Protein AF-A0A1C3WZI7-F1 (afdb_monomer_lite)

Secondary structure (DSSP, 8-state):
-------PPP----------TT-SHHHHHHHHHHHHTS-TT---------SSTTHHHHEES--S--EETTEE----SSTTS-EE-HHHHGGGS-GGGTTTT-

Foldseek 3Di:
DDDDDDPDDDDDDPDDPPPPPQAAPLSVLQVLVVLVPDDPPRDDDDDHDHPVPCSVVFKDQADPDQDDPNDGDRRPDPDSRMDGHVVSCLVVDDPVCNVVPD

Sequence (102 aa):
MTTDAAMTAPQSVLNSVETDTANDLLGLGALIQVCASLPNNFIAFEYTTGDPDWWYDIVEGLPQTIVRSGLVDIIERPGMGVDLVPEKAKRYLAEDDRDFFD

pLDDT: mean 79.24, std 22.36, range [30.61, 96.0]

Organism: NCBI:txid293958

Structure (mmCIF, N/CA/C/O backbone):
data_AF-A0A1C3WZI7-F1
#
_entry.id   AF-A0A1C3WZI7-F1
#
loop_
_atom_site.group_PDB
_atom_site.id
_atom_site.type_symbol
_atom_site.label_atom_id
_atom_site.label_alt_id
_atom_site.label_comp_id
_atom_site.label_asym_id
_atom_site.label_entity_id
_atom_site.label_seq_id
_atom_site.pdbx_PDB_ins_code
_atom_site.Cartn_x
_atom_site.Cartn_y
_atom_site.Cartn_z
_atom_site.occupancy
_atom_site.B_iso_or_equiv
_atom_site.auth_seq_id
_atom_site.auth_comp_id
_atom_site.auth_asym_id
_atom_site.auth_atom_id
_atom_site.pdbx_PDB_model_num
ATOM 1 N N . MET A 1 1 ? -0.106 43.512 -22.244 1.00 36.25 1 MET A N 1
ATOM 2 C CA . MET A 1 1 ? 0.920 42.823 -23.050 1.00 36.25 1 MET A CA 1
ATOM 3 C C . MET A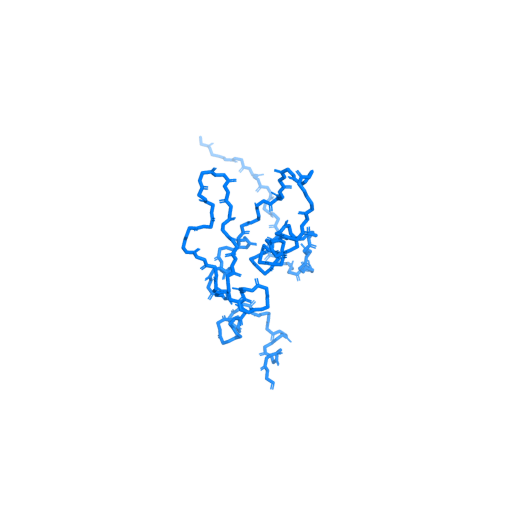 1 1 ? 2.080 42.556 -22.095 1.00 36.25 1 MET A C 1
ATOM 5 O O . MET A 1 1 ? 2.706 43.522 -21.693 1.00 36.25 1 MET A O 1
ATOM 9 N N . THR A 1 2 ? 1.955 41.474 -21.312 1.00 35.47 2 THR A N 1
ATOM 10 C CA . THR A 1 2 ? 2.817 40.260 -21.334 1.00 35.47 2 THR A CA 1
ATOM 11 C C . THR A 1 2 ? 4.249 40.559 -20.869 1.00 35.47 2 THR A C 1
ATOM 13 O O . THR A 1 2 ? 4.890 41.406 -21.470 1.00 35.47 2 THR A O 1
ATOM 16 N N . THR A 1 3 ? 4.853 39.929 -19.864 1.00 37.88 3 THR A N 1
ATOM 17 C CA . THR A 1 3 ? 4.528 38.762 -19.022 1.00 37.88 3 THR A CA 1
ATOM 18 C C . THR A 1 3 ? 5.582 38.729 -17.907 1.00 37.88 3 THR A C 1
ATOM 20 O O . THR A 1 3 ? 6.719 39.142 -18.140 1.00 37.88 3 THR A O 1
ATOM 23 N N . ASP A 1 4 ? 5.202 38.227 -16.732 1.00 38.69 4 ASP A N 1
ATOM 24 C CA . ASP A 1 4 ? 6.098 37.845 -15.635 1.00 38.69 4 ASP A CA 1
ATOM 25 C C . ASP A 1 4 ? 7.205 36.897 -16.116 1.00 38.69 4 ASP A C 1
ATOM 27 O O . ASP A 1 4 ? 6.932 35.888 -16.769 1.00 38.69 4 ASP A O 1
ATOM 31 N N . ALA A 1 5 ? 8.451 37.199 -15.754 1.00 36.19 5 ALA A N 1
ATOM 32 C CA . ALA A 1 5 ? 9.574 36.281 -15.878 1.00 36.19 5 ALA A CA 1
ATOM 33 C C . ALA A 1 5 ? 9.712 35.498 -14.565 1.00 36.19 5 ALA A C 1
ATOM 35 O O . ALA A 1 5 ? 10.516 35.840 -13.699 1.00 36.19 5 ALA A O 1
ATOM 36 N N . ALA A 1 6 ? 8.901 34.450 -14.411 1.00 35.84 6 ALA A N 1
ATOM 37 C CA . ALA A 1 6 ? 9.160 33.422 -13.414 1.00 35.84 6 ALA A CA 1
ATOM 38 C C . ALA A 1 6 ? 10.398 32.627 -13.857 1.00 35.84 6 ALA A C 1
ATOM 40 O O . ALA A 1 6 ? 10.433 32.029 -14.931 1.00 35.84 6 ALA A O 1
ATOM 41 N N . MET A 1 7 ? 11.439 32.690 -13.036 1.00 36.28 7 MET A N 1
ATOM 42 C CA . MET A 1 7 ? 12.715 32.011 -13.212 1.00 36.28 7 MET A CA 1
ATOM 43 C C . MET A 1 7 ? 12.512 30.498 -13.047 1.00 36.28 7 MET A C 1
ATOM 45 O O . MET A 1 7 ? 12.385 29.996 -11.933 1.00 36.28 7 MET A O 1
ATOM 49 N N . THR A 1 8 ? 12.429 29.780 -14.166 1.00 40.03 8 THR A N 1
ATOM 50 C CA . THR A 1 8 ? 12.285 28.320 -14.214 1.00 40.03 8 THR A CA 1
ATOM 51 C C . THR A 1 8 ? 13.553 27.648 -13.679 1.00 40.03 8 THR A C 1
ATOM 53 O O . THR A 1 8 ? 14.627 27.793 -14.263 1.00 40.03 8 THR A O 1
ATOM 56 N N . ALA A 1 9 ? 13.439 26.910 -12.573 1.00 31.97 9 ALA A N 1
ATOM 57 C CA . ALA A 1 9 ? 14.506 26.037 -12.088 1.00 31.97 9 ALA A CA 1
ATOM 58 C C . ALA A 1 9 ? 14.643 24.792 -12.999 1.00 31.97 9 ALA A C 1
ATOM 60 O O . ALA A 1 9 ? 13.629 24.284 -13.487 1.00 31.97 9 ALA A O 1
ATOM 61 N N . PRO A 1 10 ? 15.868 24.296 -13.254 1.00 35.25 10 PRO A N 1
ATOM 62 C CA . PRO A 1 10 ? 16.105 23.160 -14.144 1.00 35.25 10 PRO A CA 1
ATOM 63 C C . PRO A 1 10 ? 15.639 21.822 -13.540 1.00 35.25 10 PRO A C 1
ATOM 65 O O . PRO A 1 10 ? 16.015 21.446 -12.433 1.00 35.25 10 PRO A O 1
ATOM 68 N N . GLN A 1 11 ? 14.837 21.092 -14.319 1.00 38.44 11 GLN A N 1
ATOM 69 C CA . GLN A 1 11 ? 14.287 19.755 -14.053 1.00 38.44 11 GLN A CA 1
ATOM 70 C C . GLN A 1 11 ? 15.315 18.637 -14.320 1.00 38.44 11 GLN A C 1
ATOM 72 O O . GLN A 1 11 ? 15.150 17.825 -15.227 1.00 38.44 11 GLN A O 1
ATOM 77 N N . SER A 1 12 ? 16.403 18.588 -13.553 1.00 34.72 12 SER A N 1
ATOM 78 C CA . SER A 1 12 ? 17.347 17.468 -13.643 1.00 34.72 12 SER A CA 1
ATOM 79 C C . SER A 1 12 ? 18.202 17.354 -12.385 1.00 34.72 12 SER A C 1
ATOM 81 O O . SER A 1 12 ? 19.260 17.968 -12.346 1.00 34.72 12 SER A O 1
ATOM 83 N N . VAL A 1 13 ? 17.733 16.620 -11.372 1.00 33.19 13 VAL A N 1
ATOM 84 C CA . VAL A 1 13 ? 18.412 15.457 -10.765 1.00 33.19 13 VAL A CA 1
ATOM 85 C C . VAL A 1 13 ? 17.374 14.738 -9.892 1.00 33.19 13 VAL A C 1
ATOM 87 O O . VAL A 1 13 ? 16.825 15.349 -8.978 1.00 33.19 13 VAL A O 1
ATOM 90 N N . LEU A 1 14 ? 17.107 13.453 -10.140 1.00 34.59 14 LEU A N 1
ATOM 91 C CA . LEU A 1 14 ? 16.455 12.585 -9.156 1.00 34.59 14 LEU A CA 1
ATOM 92 C C . LEU A 1 14 ? 17.516 12.223 -8.103 1.00 34.59 14 LEU A C 1
ATOM 94 O O . LEU A 1 14 ? 18.105 11.149 -8.129 1.00 34.59 14 LEU A O 1
ATOM 98 N N . ASN A 1 15 ? 17.857 13.188 -7.250 1.00 30.61 15 ASN A N 1
ATOM 99 C CA . ASN A 1 15 ? 18.694 12.960 -6.081 1.00 30.61 15 ASN A CA 1
ATOM 100 C C . ASN A 1 15 ? 17.754 12.591 -4.943 1.00 30.61 15 ASN A C 1
ATOM 102 O O . ASN A 1 15 ? 16.914 13.408 -4.579 1.00 30.61 15 ASN A O 1
ATOM 106 N N . SER A 1 16 ? 17.924 11.379 -4.415 1.00 30.89 16 SER A N 1
ATOM 107 C CA . SER A 1 16 ? 17.112 10.737 -3.376 1.00 30.89 16 SER A CA 1
ATOM 108 C C . SER A 1 16 ? 15.639 10.537 -3.741 1.00 30.89 16 SER A C 1
ATOM 110 O O . SER A 1 16 ? 14.883 11.482 -3.941 1.00 30.89 16 SER A O 1
ATOM 112 N N . VAL A 1 17 ? 15.194 9.282 -3.707 1.00 38.03 17 VAL A N 1
ATOM 113 C CA . VAL A 1 17 ? 13.839 9.017 -3.224 1.00 38.03 17 VAL A CA 1
ATOM 114 C C . VAL A 1 17 ? 13.865 9.414 -1.744 1.00 38.03 17 VAL A C 1
ATOM 116 O O . VAL A 1 17 ? 14.210 8.612 -0.880 1.00 38.03 17 VAL A O 1
ATOM 119 N N . GLU A 1 18 ? 13.632 10.693 -1.453 1.00 38.84 18 GLU A N 1
ATOM 120 C CA . GLU A 1 18 ? 13.297 11.139 -0.103 1.00 38.84 18 GLU A CA 1
ATOM 121 C C . GLU A 1 18 ? 11.883 10.625 0.186 1.00 38.84 18 GLU A C 1
ATOM 123 O O . GLU A 1 18 ? 10.884 11.306 -0.024 1.00 38.84 18 GLU A O 1
ATOM 128 N N . THR A 1 19 ? 11.796 9.365 0.620 1.00 43.28 19 THR A N 1
ATOM 129 C CA . THR A 1 19 ? 10.615 8.859 1.312 1.00 43.28 19 THR A CA 1
ATOM 130 C C . THR A 1 19 ? 10.612 9.506 2.689 1.00 43.28 19 THR A C 1
ATOM 132 O O . THR A 1 19 ? 11.218 8.970 3.623 1.00 43.28 19 THR A O 1
ATOM 135 N N . ASP A 1 20 ? 9.991 10.673 2.840 1.00 42.03 20 ASP A N 1
ATOM 136 C CA . ASP A 1 20 ? 9.672 11.111 4.192 1.00 42.03 20 ASP A CA 1
ATOM 137 C C . ASP A 1 20 ? 8.635 10.116 4.742 1.00 42.03 20 ASP A C 1
ATOM 139 O O . ASP A 1 20 ? 7.536 9.953 4.223 1.00 42.03 20 ASP A O 1
ATOM 143 N N . THR A 1 21 ? 9.114 9.286 5.661 1.00 47.25 21 THR A N 1
ATOM 144 C CA . THR A 1 21 ? 8.425 8.390 6.590 1.00 47.25 21 THR A CA 1
ATOM 145 C C . THR A 1 21 ? 6.937 8.067 6.292 1.00 47.25 21 THR A C 1
ATOM 147 O O . THR A 1 21 ? 6.072 8.530 7.023 1.00 47.25 21 THR A O 1
ATOM 150 N N . ALA A 1 22 ? 6.666 7.171 5.318 1.00 49.62 22 ALA A N 1
ATOM 151 C CA . ALA A 1 22 ? 5.395 6.431 5.073 1.00 49.62 22 ALA A CA 1
ATOM 152 C C . ALA A 1 22 ? 4.452 6.830 3.899 1.00 49.62 22 ALA A C 1
ATOM 154 O O . ALA A 1 22 ? 3.274 6.468 3.924 1.00 49.62 22 ALA A O 1
ATOM 155 N N . ASN A 1 23 ? 4.943 7.445 2.815 1.00 59.41 23 ASN A N 1
ATOM 156 C CA . ASN A 1 23 ? 4.072 8.095 1.814 1.00 59.41 23 ASN A CA 1
ATOM 157 C C . ASN A 1 23 ? 3.658 7.327 0.534 1.00 59.41 23 ASN A C 1
ATOM 159 O O . ASN A 1 23 ? 3.022 7.931 -0.323 1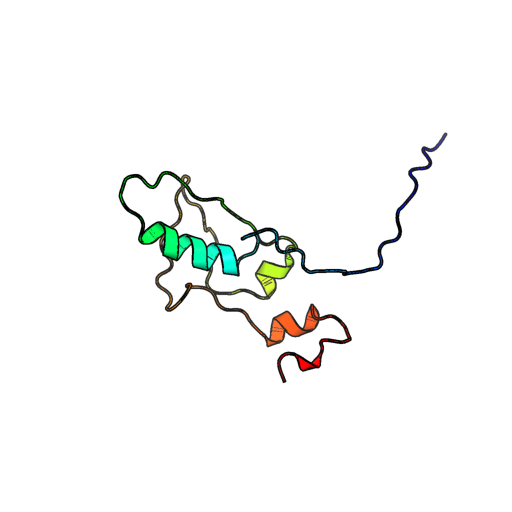.00 59.41 23 ASN A O 1
ATOM 163 N N . ASP A 1 24 ? 3.881 6.011 0.422 1.00 78.56 24 ASP A N 1
ATOM 164 C CA . ASP A 1 24 ? 3.516 5.238 -0.786 1.00 78.56 24 ASP A CA 1
ATOM 165 C C . ASP A 1 24 ? 2.495 4.115 -0.521 1.00 78.56 24 ASP A C 1
ATOM 167 O O . ASP A 1 24 ? 2.250 3.718 0.620 1.00 78.56 24 ASP A O 1
ATOM 171 N N . LEU A 1 25 ? 1.932 3.523 -1.584 1.00 90.81 25 LEU A N 1
ATOM 172 C CA . LEU A 1 25 ? 0.909 2.464 -1.490 1.00 90.81 25 LEU A CA 1
ATOM 173 C C . LEU A 1 25 ? 1.374 1.208 -0.725 1.00 90.81 25 LEU A C 1
ATOM 175 O O . LEU A 1 25 ? 0.557 0.535 -0.093 1.00 90.81 25 LEU A O 1
ATOM 179 N N . LEU A 1 26 ? 2.679 0.906 -0.742 1.00 91.44 26 LEU A N 1
ATOM 180 C CA . LEU A 1 26 ? 3.272 -0.163 0.075 1.00 91.44 26 LEU A CA 1
ATOM 181 C C . LEU A 1 26 ? 3.266 0.198 1.568 1.00 91.44 26 LEU A C 1
ATOM 183 O O . LEU A 1 26 ? 2.930 -0.633 2.413 1.00 91.44 26 LEU A O 1
ATOM 187 N N . GLY A 1 27 ? 3.586 1.457 1.883 1.00 89.12 27 GLY A N 1
ATOM 188 C CA . GLY A 1 27 ? 3.512 2.004 3.236 1.00 89.12 27 GLY A CA 1
ATOM 189 C C . GLY A 1 27 ? 2.083 1.994 3.770 1.00 89.12 27 GLY A C 1
ATOM 190 O O . GLY A 1 27 ? 1.863 1.555 4.896 1.00 89.12 27 GLY A O 1
ATOM 191 N N . LEU A 1 28 ? 1.103 2.367 2.941 1.00 90.69 28 LEU A N 1
ATOM 192 C CA . LEU A 1 28 ? -0.317 2.298 3.290 1.00 90.69 28 LEU A CA 1
ATOM 193 C C . LEU A 1 28 ? -0.755 0.868 3.640 1.00 90.69 28 LEU A C 1
ATOM 195 O O . LEU A 1 28 ? -1.410 0.664 4.661 1.00 90.69 28 LEU A O 1
ATOM 199 N N . GLY A 1 29 ? -0.373 -0.129 2.832 1.00 92.38 29 GLY A N 1
ATOM 200 C CA . GLY A 1 29 ? -0.666 -1.539 3.117 1.00 92.38 29 GLY A CA 1
ATOM 201 C C . GLY A 1 29 ? -0.099 -1.990 4.468 1.00 92.38 29 GLY A C 1
ATOM 202 O O . GLY A 1 29 ? -0.814 -2.566 5.290 1.00 92.38 29 GLY A O 1
ATOM 203 N N . ALA A 1 30 ? 1.164 -1.653 4.747 1.00 92.00 30 ALA A N 1
ATOM 204 C CA . ALA A 1 30 ? 1.794 -1.943 6.034 1.00 92.00 30 ALA A CA 1
ATOM 205 C C . ALA A 1 30 ? 1.113 -1.209 7.207 1.00 92.00 30 ALA A C 1
ATOM 207 O O . ALA A 1 30 ? 0.867 -1.813 8.254 1.00 92.00 30 ALA A O 1
ATOM 208 N N . LEU A 1 31 ? 0.771 0.069 7.032 1.00 91.25 31 LEU A N 1
ATOM 209 C CA . LEU A 1 31 ? 0.126 0.899 8.049 1.00 91.25 31 LEU A CA 1
ATOM 210 C C . LEU A 1 31 ? -1.260 0.366 8.421 1.00 91.25 31 LEU A C 1
ATOM 212 O O . LEU A 1 31 ? -1.566 0.267 9.608 1.00 91.25 31 LEU A O 1
ATOM 216 N N . ILE A 1 32 ? -2.058 -0.063 7.435 1.00 91.88 32 ILE A N 1
ATOM 217 C CA . ILE A 1 32 ? -3.361 -0.706 7.667 1.00 91.88 32 ILE A CA 1
ATOM 218 C C . ILE A 1 32 ? -3.201 -1.920 8.592 1.00 91.88 32 ILE A C 1
ATOM 220 O O . ILE A 1 32 ? -3.936 -2.038 9.573 1.00 91.88 32 ILE A O 1
ATOM 224 N N . GLN A 1 33 ? -2.222 -2.791 8.326 1.00 93.56 33 GLN A N 1
ATOM 225 C CA . GLN A 1 33 ? -1.986 -3.993 9.136 1.00 93.56 33 GLN A CA 1
ATOM 226 C C . GLN A 1 33 ? -1.520 -3.656 10.560 1.00 93.56 33 GLN A C 1
ATOM 228 O O . GLN A 1 33 ? -2.029 -4.220 11.529 1.00 93.56 33 GLN A O 1
ATOM 233 N N . VAL A 1 34 ? -0.586 -2.707 10.714 1.00 92.44 34 VAL A N 1
ATOM 234 C CA . VAL A 1 34 ? -0.130 -2.258 12.040 1.00 92.44 34 VAL A CA 1
ATOM 235 C C . VAL A 1 34 ? -1.300 -1.684 12.833 1.00 92.44 34 VAL A C 1
ATOM 237 O O . VAL A 1 34 ? -1.547 -2.122 13.956 1.00 92.44 34 VAL A O 1
ATOM 240 N N . CYS A 1 35 ? -2.062 -0.762 12.247 1.00 92.50 35 CYS A N 1
ATOM 241 C CA . CYS A 1 35 ? -3.192 -0.115 12.906 1.00 92.50 35 CYS A CA 1
ATOM 242 C C . CYS A 1 35 ? -4.324 -1.084 13.253 1.00 92.50 35 CYS A C 1
ATOM 244 O O . CYS A 1 35 ? -4.942 -0.926 14.304 1.00 92.50 35 CYS A O 1
ATOM 246 N N . ALA A 1 36 ? -4.549 -2.120 12.441 1.00 91.94 36 ALA A N 1
ATOM 247 C CA . ALA A 1 36 ? -5.507 -3.182 12.743 1.00 91.94 36 ALA A CA 1
ATOM 248 C C . ALA A 1 36 ? -5.141 -3.994 14.002 1.00 91.94 36 ALA A C 1
ATOM 250 O O . ALA A 1 36 ? -6.015 -4.606 14.613 1.00 91.94 36 ALA A O 1
ATOM 251 N N . SER A 1 37 ? -3.867 -3.989 14.412 1.00 93.62 37 SER A N 1
ATOM 252 C CA . SER A 1 37 ? -3.390 -4.683 15.617 1.00 93.62 37 SER A CA 1
ATOM 253 C C . SER A 1 37 ? -3.373 -3.816 16.885 1.00 93.62 37 SER A C 1
ATOM 255 O O . SER A 1 37 ? -3.086 -4.321 17.973 1.00 93.62 37 SER A O 1
ATOM 257 N N . LEU A 1 38 ? -3.654 -2.512 16.767 1.00 91.50 38 LEU A N 1
ATOM 258 C CA . LEU A 1 38 ? -3.563 -1.575 17.885 1.00 91.50 38 LEU A CA 1
ATOM 259 C C . LEU A 1 38 ? -4.810 -1.626 18.792 1.00 91.50 38 LEU A C 1
ATOM 261 O O . LEU A 1 38 ? -5.913 -1.925 18.337 1.00 91.50 38 LEU A O 1
ATOM 265 N N . PRO A 1 39 ? -4.657 -1.327 20.096 1.00 89.19 39 PRO A N 1
ATOM 266 C CA . PRO A 1 39 ? -5.761 -1.323 21.056 1.00 89.19 39 PRO A CA 1
ATOM 267 C C . PRO A 1 39 ? -6.806 -0.229 20.781 1.00 89.19 39 PRO A C 1
ATOM 269 O O . PRO A 1 39 ? -6.572 0.724 20.045 1.00 89.19 39 PRO A O 1
ATOM 272 N N . ASN A 1 40 ? -7.945 -0.317 21.475 1.00 87.12 40 ASN A N 1
ATOM 273 C CA . ASN A 1 40 ? -9.121 0.552 21.300 1.00 87.12 40 ASN A CA 1
ATOM 274 C C . ASN A 1 40 ? -8.885 2.066 21.495 1.00 87.12 40 ASN A C 1
ATOM 276 O O . ASN A 1 40 ? -9.792 2.854 21.248 1.00 87.12 40 ASN A O 1
ATOM 280 N N . ASN A 1 41 ? -7.718 2.490 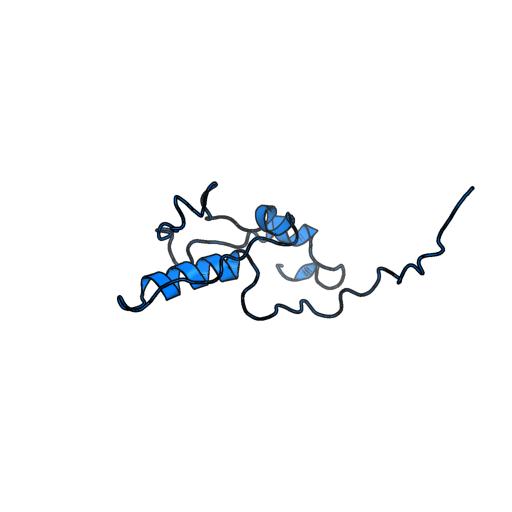21.990 1.00 87.12 41 ASN A N 1
ATOM 281 C CA . ASN A 1 41 ? -7.340 3.904 22.072 1.00 87.12 41 ASN A CA 1
ATOM 282 C C . ASN A 1 41 ? -6.640 4.418 20.802 1.00 87.12 41 ASN A C 1
ATOM 284 O O . ASN A 1 41 ? -6.188 5.562 20.787 1.00 87.12 41 ASN A O 1
ATOM 288 N N . PHE A 1 42 ? -6.524 3.593 19.762 1.00 88.69 42 PHE A N 1
ATOM 289 C CA . PHE A 1 42 ? -6.166 4.029 18.422 1.00 88.69 42 PHE A CA 1
ATOM 290 C C . PHE A 1 42 ? -7.343 4.782 17.782 1.00 88.69 42 PHE A C 1
ATOM 292 O O . PHE A 1 42 ? -8.475 4.307 17.811 1.00 88.69 42 PHE A O 1
ATOM 299 N N . ILE A 1 43 ? -7.083 5.978 17.246 1.00 88.88 43 ILE A N 1
ATOM 300 C CA . ILE A 1 43 ? -8.141 6.910 16.809 1.00 88.88 43 ILE A CA 1
ATOM 301 C C . ILE A 1 43 ? -8.125 7.116 15.291 1.00 88.88 43 ILE A C 1
ATOM 303 O O . ILE A 1 43 ? -9.187 7.207 14.683 1.00 88.88 43 ILE A O 1
ATOM 307 N N . ALA A 1 44 ? -6.939 7.204 14.682 1.00 90.19 44 ALA A N 1
ATOM 308 C CA . ALA A 1 44 ? -6.756 7.406 13.246 1.00 90.19 44 ALA A CA 1
ATOM 309 C C . ALA A 1 44 ? -5.294 7.151 12.844 1.00 90.19 44 ALA A C 1
ATOM 311 O O . ALA A 1 44 ? -4.394 7.257 13.679 1.00 90.19 44 ALA A O 1
ATOM 312 N N . PHE A 1 45 ? -5.067 6.871 11.559 1.00 87.38 45 PHE A N 1
ATOM 313 C CA . PHE A 1 45 ? -3.753 6.915 10.914 1.00 87.38 45 PHE A CA 1
ATOM 314 C C . PHE A 1 45 ? -3.804 7.832 9.686 1.00 87.38 45 PHE A C 1
ATOM 316 O O . PHE A 1 45 ? -4.883 8.186 9.209 1.00 87.38 45 PHE A O 1
ATOM 323 N N . GLU A 1 46 ? -2.636 8.221 9.185 1.00 87.81 46 GLU A N 1
ATOM 324 C CA . GLU A 1 46 ? -2.498 9.041 7.984 1.00 87.81 46 GLU A CA 1
ATOM 325 C C . GLU A 1 46 ? -2.859 8.262 6.712 1.00 87.81 46 GLU A C 1
ATOM 327 O O . GLU A 1 46 ? -2.290 7.211 6.427 1.00 87.81 46 GLU A O 1
ATOM 332 N N . TYR A 1 47 ? -3.797 8.787 5.924 1.00 88.00 47 TYR A N 1
ATOM 333 C CA . TYR A 1 47 ? -4.125 8.208 4.626 1.00 88.00 47 TYR A CA 1
ATOM 334 C C . TYR A 1 47 ? -3.198 8.768 3.549 1.00 88.00 47 TYR A C 1
ATOM 336 O O . TYR A 1 47 ? -3.372 9.906 3.109 1.00 88.00 47 TYR A O 1
ATOM 344 N N . THR A 1 48 ? -2.243 7.951 3.119 1.00 83.38 48 THR A N 1
ATOM 345 C CA . THR A 1 48 ? -1.323 8.291 2.035 1.00 83.38 48 THR A CA 1
ATOM 346 C C . THR A 1 48 ? -1.871 7.818 0.693 1.00 83.38 48 THR A C 1
ATOM 348 O O . THR A 1 48 ? -2.600 6.828 0.593 1.00 83.38 48 THR A O 1
ATOM 351 N N . THR A 1 49 ? -1.573 8.574 -0.357 1.00 85.69 49 THR A N 1
ATOM 352 C CA . THR A 1 49 ? -1.983 8.272 -1.731 1.00 85.69 49 THR A CA 1
ATOM 353 C C . THR A 1 49 ? -0.754 7.999 -2.575 1.00 85.69 49 THR A C 1
ATOM 355 O O . THR A 1 49 ? 0.293 8.576 -2.314 1.00 85.69 49 THR A O 1
ATOM 358 N N . GLY A 1 50 ? -0.889 7.174 -3.614 1.00 87.12 50 GLY A N 1
ATOM 359 C CA . GLY A 1 50 ? 0.179 7.009 -4.596 1.00 87.12 50 GLY A CA 1
ATOM 360 C C . GLY A 1 50 ? 0.457 8.329 -5.312 1.00 87.12 50 GLY A C 1
ATOM 361 O O . GLY A 1 50 ? -0.345 8.740 -6.145 1.00 87.12 50 GLY A O 1
ATOM 362 N N . ASP A 1 51 ? 1.567 8.972 -4.966 1.00 84.94 51 ASP A N 1
ATOM 363 C CA . ASP A 1 51 ? 2.095 10.160 -5.628 1.00 84.94 51 ASP A CA 1
ATOM 364 C C . ASP A 1 51 ? 3.584 9.922 -5.895 1.00 84.94 51 ASP A C 1
ATOM 366 O O . ASP A 1 51 ? 4.348 9.710 -4.951 1.00 84.94 51 ASP A O 1
ATOM 370 N N . PRO A 1 52 ? 4.018 9.885 -7.161 1.00 86.69 52 PRO A N 1
ATOM 371 C CA . PRO A 1 52 ? 3.247 10.109 -8.396 1.00 86.69 52 PRO A CA 1
ATOM 372 C C . PRO A 1 52 ? 2.221 9.008 -8.729 1.00 86.69 52 PRO A C 1
ATOM 374 O O . PRO A 1 52 ? 2.363 7.854 -8.323 1.00 86.69 52 PRO A O 1
ATOM 377 N N . ASP A 1 53 ? 1.216 9.353 -9.552 1.00 88.62 53 ASP A N 1
ATOM 378 C CA . ASP A 1 53 ? 0.080 8.485 -9.944 1.00 88.62 53 ASP A CA 1
ATOM 379 C C . ASP A 1 53 ? 0.494 7.103 -10.482 1.00 88.62 53 ASP A C 1
ATOM 381 O O . ASP A 1 53 ? -0.285 6.148 -10.455 1.00 88.62 53 ASP A O 1
ATOM 385 N N . TRP A 1 54 ? 1.729 6.959 -10.969 1.00 90.00 54 TRP A N 1
ATOM 386 C CA . TRP A 1 54 ? 2.217 5.677 -11.454 1.00 90.00 54 TRP A CA 1
ATOM 387 C C . TRP A 1 54 ? 2.364 4.600 -10.379 1.00 90.00 54 TRP A C 1
ATOM 389 O O . TRP A 1 54 ? 2.476 3.422 -10.722 1.00 90.00 54 TRP A O 1
ATOM 399 N N . TRP A 1 55 ? 2.323 4.946 -9.093 1.00 91.12 55 TRP A N 1
ATOM 400 C CA . TRP A 1 55 ? 2.273 3.959 -8.014 1.00 91.12 55 TRP A CA 1
ATOM 401 C C . TRP A 1 55 ? 1.136 2.949 -8.203 1.00 91.12 55 TRP A C 1
ATOM 403 O O . TRP A 1 55 ? 1.324 1.753 -7.972 1.00 91.12 55 TRP A O 1
ATOM 413 N N . TYR A 1 56 ? -0.013 3.407 -8.705 1.00 91.19 56 TYR A N 1
ATOM 414 C CA . TYR A 1 56 ? -1.166 2.551 -8.992 1.00 91.19 56 TYR A CA 1
ATOM 415 C C . TYR A 1 56 ? -0.953 1.625 -10.201 1.00 91.19 56 TYR A C 1
ATOM 417 O O . TYR A 1 56 ? -1.685 0.647 -10.354 1.00 91.19 56 TYR A O 1
ATOM 425 N N . ASP A 1 57 ? 0.051 1.886 -11.046 1.00 92.81 57 ASP A N 1
ATOM 426 C CA . ASP A 1 57 ? 0.429 0.958 -12.113 1.00 92.81 57 ASP A CA 1
ATOM 427 C C . ASP A 1 57 ? 1.201 -0.238 -11.548 1.00 92.81 57 ASP A C 1
ATOM 429 O O . ASP A 1 57 ? 1.017 -1.360 -12.031 1.00 92.81 57 ASP A O 1
ATOM 433 N N . ILE A 1 58 ? 2.080 -0.002 -10.566 1.00 94.19 58 ILE A N 1
ATOM 434 C CA . ILE A 1 58 ? 3.100 -0.967 -10.125 1.00 94.19 58 ILE A CA 1
ATOM 435 C C . ILE A 1 58 ? 2.778 -1.664 -8.806 1.00 94.19 58 ILE A C 1
ATOM 437 O O . ILE A 1 58 ? 3.485 -2.601 -8.455 1.00 94.19 58 ILE A O 1
ATOM 441 N N . VAL A 1 59 ? 1.741 -1.239 -8.088 1.00 94.38 59 VAL A N 1
ATOM 442 C CA . VAL A 1 59 ? 1.261 -1.905 -6.873 1.00 94.38 59 VAL A CA 1
ATOM 443 C C . VAL A 1 59 ? -0.091 -2.550 -7.133 1.00 94.38 59 VAL A C 1
ATOM 445 O O . VAL A 1 59 ? -0.985 -1.956 -7.732 1.00 94.38 59 VAL A O 1
ATOM 448 N N . GLU A 1 60 ? -0.254 -3.774 -6.649 1.00 95.12 60 GLU A N 1
ATOM 449 C CA . GLU A 1 60 ? -1.523 -4.492 -6.667 1.00 95.12 60 GLU A CA 1
ATOM 450 C C . GLU A 1 60 ? -1.972 -4.900 -5.260 1.00 95.12 60 GLU A C 1
ATOM 452 O O . GLU A 1 60 ? -1.203 -4.859 -4.306 1.00 95.12 60 GLU A O 1
ATOM 457 N N . GLY A 1 61 ? -3.236 -5.308 -5.129 1.00 93.12 61 GLY A N 1
ATOM 458 C CA . GLY A 1 61 ? -3.814 -5.811 -3.876 1.00 93.12 61 GLY A CA 1
ATOM 459 C C . GLY A 1 61 ? -4.711 -4.827 -3.141 1.00 93.12 61 GLY A C 1
ATOM 460 O O . GLY A 1 61 ? -5.634 -5.265 -2.455 1.00 93.12 61 GLY A O 1
ATOM 461 N N . LEU A 1 62 ? -4.546 -3.524 -3.379 1.00 91.19 62 LEU A N 1
ATOM 462 C CA . LEU A 1 62 ? -5.483 -2.526 -2.872 1.00 91.19 62 LEU A CA 1
ATOM 463 C C . LEU A 1 62 ? -6.853 -2.640 -3.563 1.00 91.19 62 LEU A C 1
ATOM 465 O O . LEU A 1 62 ? -6.929 -2.863 -4.777 1.00 91.19 62 LEU A O 1
ATOM 469 N N . PRO A 1 63 ? -7.959 -2.464 -2.819 1.00 89.12 63 PRO A N 1
ATOM 470 C CA . PRO A 1 63 ? -9.279 -2.356 -3.418 1.00 89.12 63 PRO A CA 1
ATOM 471 C C . PRO A 1 63 ? -9.404 -1.052 -4.218 1.00 89.12 63 PRO A C 1
ATOM 473 O O . PRO A 1 63 ? -8.791 -0.042 -3.888 1.00 89.12 63 PRO A O 1
ATOM 476 N N . GLN A 1 64 ? -10.293 -1.039 -5.216 1.00 87.44 64 GLN A N 1
ATOM 477 C CA . GLN A 1 64 ? -10.601 0.162 -6.015 1.00 87.44 64 GLN A CA 1
ATOM 478 C C . GLN A 1 64 ? -11.070 1.357 -5.166 1.00 87.44 64 GLN A C 1
ATOM 480 O O . GLN A 1 64 ? -10.881 2.511 -5.531 1.00 87.44 64 GLN A O 1
ATOM 485 N N . THR A 1 65 ? -11.703 1.090 -4.024 1.00 89.56 65 THR A N 1
ATOM 486 C CA . THR A 1 65 ? -12.067 2.108 -3.035 1.00 89.56 65 THR A CA 1
ATOM 487 C C . THR A 1 65 ? -11.530 1.663 -1.688 1.00 89.56 65 THR A C 1
ATOM 489 O O . THR A 1 65 ? -11.991 0.647 -1.161 1.00 89.56 65 THR A O 1
ATOM 492 N N . ILE A 1 66 ? -10.562 2.415 -1.164 1.00 90.75 66 ILE A N 1
ATOM 493 C CA . ILE A 1 66 ? -9.860 2.108 0.089 1.00 90.75 66 ILE A CA 1
ATOM 494 C C . ILE A 1 66 ? -10.633 2.661 1.287 1.00 90.75 66 ILE A C 1
ATOM 496 O O . ILE A 1 66 ? -10.923 1.924 2.224 1.00 90.75 66 ILE A O 1
ATOM 500 N N . VAL A 1 67 ? -11.028 3.937 1.230 1.00 91.69 67 VAL A N 1
ATOM 501 C CA . VAL A 1 67 ? -11.759 4.603 2.314 1.00 91.69 67 VAL A CA 1
ATOM 502 C C . VAL A 1 67 ? -13.263 4.565 2.049 1.00 91.69 67 VAL A C 1
ATOM 504 O O . VAL A 1 67 ? -13.745 5.074 1.036 1.00 91.69 67 VAL A O 1
ATOM 507 N N . ARG A 1 68 ? -14.025 4.002 2.990 1.00 89.81 68 ARG A N 1
ATOM 508 C CA . ARG A 1 68 ? -15.494 3.999 3.015 1.00 89.81 68 ARG A CA 1
ATOM 509 C C . ARG A 1 68 ? -15.970 4.633 4.315 1.00 89.81 68 ARG A C 1
ATOM 511 O O . ARG A 1 68 ? -15.685 4.131 5.394 1.00 89.81 68 ARG A O 1
ATOM 518 N N . SER A 1 69 ? -16.690 5.751 4.220 1.00 91.88 69 SER A N 1
ATOM 519 C CA . SER A 1 69 ? -17.222 6.469 5.394 1.00 91.88 69 SER A CA 1
ATOM 520 C C . SER A 1 69 ? -16.154 6.833 6.442 1.00 91.88 69 SER A C 1
ATOM 522 O O . SER A 1 69 ? -16.420 6.794 7.639 1.00 91.88 69 SER A O 1
ATOM 524 N N . GLY A 1 70 ? -14.938 7.169 5.995 1.00 89.81 70 GLY A N 1
ATOM 525 C CA . GLY A 1 70 ? -13.810 7.496 6.877 1.00 89.81 70 GLY A CA 1
ATOM 526 C C . GLY A 1 70 ? -13.116 6.288 7.517 1.00 89.81 70 GLY A C 1
ATOM 527 O O . GLY A 1 70 ? -12.252 6.480 8.364 1.00 89.81 70 GLY A O 1
ATOM 528 N N . LEU A 1 71 ? -13.473 5.063 7.121 1.00 92.12 71 LEU A N 1
ATOM 529 C CA . LEU A 1 71 ? -12.872 3.817 7.595 1.00 92.12 71 LEU A CA 1
ATOM 530 C C . LEU A 1 71 ? -12.197 3.069 6.444 1.00 92.12 71 LEU A C 1
ATOM 532 O O . LEU A 1 71 ? -12.568 3.240 5.281 1.00 92.12 71 LEU A O 1
ATOM 536 N N . VAL A 1 72 ? -11.227 2.224 6.781 1.00 91.50 72 VAL A N 1
ATOM 537 C CA . VAL A 1 72 ? -10.539 1.327 5.847 1.00 91.50 72 VAL A CA 1
ATOM 538 C C . VAL A 1 72 ? -10.783 -0.110 6.297 1.00 91.50 72 VAL A C 1
ATOM 540 O O . VAL A 1 72 ? -10.606 -0.425 7.473 1.00 91.50 72 VAL A O 1
ATOM 543 N N . ASP A 1 73 ? -11.210 -0.965 5.368 1.00 92.12 73 ASP A N 1
ATOM 544 C CA . ASP A 1 73 ? -11.349 -2.400 5.626 1.00 92.12 73 ASP A CA 1
ATOM 545 C C . ASP A 1 73 ? -9.961 -3.054 5.709 1.00 92.12 73 ASP A C 1
ATOM 547 O O . ASP A 1 73 ? -9.050 -2.694 4.958 1.00 92.12 73 ASP A O 1
ATOM 551 N N . ILE A 1 74 ? -9.803 -4.043 6.593 1.00 91.38 74 ILE A N 1
ATOM 552 C CA . ILE A 1 74 ? -8.563 -4.823 6.678 1.00 91.38 74 ILE A CA 1
ATOM 553 C C . ILE A 1 74 ? -8.379 -5.607 5.374 1.00 91.38 74 ILE A C 1
ATOM 555 O O . ILE A 1 74 ? -9.319 -6.201 4.841 1.00 91.38 74 ILE A O 1
ATOM 559 N N . ILE A 1 75 ? -7.154 -5.605 4.849 1.00 90.38 75 ILE A N 1
ATOM 560 C CA . ILE A 1 75 ? -6.813 -6.355 3.644 1.00 90.38 75 ILE A CA 1
ATOM 561 C C . ILE A 1 75 ? -6.528 -7.809 4.039 1.00 90.38 75 ILE A C 1
ATOM 563 O O . ILE A 1 75 ? -5.546 -8.089 4.718 1.00 90.38 75 ILE A O 1
ATOM 567 N N . GLU A 1 76 ? -7.372 -8.733 3.579 1.00 91.81 76 GLU A N 1
ATOM 568 C CA . GLU A 1 76 ? -7.299 -10.172 3.906 1.00 91.81 76 GLU A CA 1
ATOM 569 C C . GLU A 1 76 ? -6.245 -10.950 3.090 1.00 91.81 76 GLU A C 1
ATOM 571 O O . GLU A 1 76 ? -6.029 -12.145 3.304 1.00 91.81 76 GLU A O 1
ATOM 576 N N . ARG A 1 77 ? -5.590 -10.305 2.113 1.00 93.88 77 ARG A N 1
ATOM 577 C CA . ARG A 1 77 ? -4.467 -10.916 1.383 1.00 93.88 77 ARG A CA 1
ATOM 578 C C . ARG A 1 77 ? -3.299 -11.175 2.356 1.00 93.88 77 ARG A C 1
ATOM 580 O O . ARG A 1 77 ? -3.061 -10.349 3.233 1.00 93.88 77 ARG A O 1
ATOM 587 N N . PRO A 1 78 ? -2.534 -12.272 2.187 1.00 93.81 78 PRO A N 1
ATOM 588 C CA . PRO A 1 78 ? -1.357 -12.542 3.011 1.00 93.81 78 PRO A CA 1
ATOM 589 C C . PRO A 1 78 ? -0.331 -11.397 3.023 1.00 93.81 78 PRO A C 1
ATOM 591 O O . PRO A 1 78 ? -0.216 -10.631 2.066 1.00 93.81 78 PRO A O 1
ATOM 594 N N . GLY A 1 79 ? 0.469 -11.327 4.090 1.00 91.75 79 GLY A N 1
ATOM 595 C CA . GLY A 1 79 ? 1.515 -10.313 4.237 1.00 91.75 79 GLY A CA 1
ATOM 596 C C . GLY A 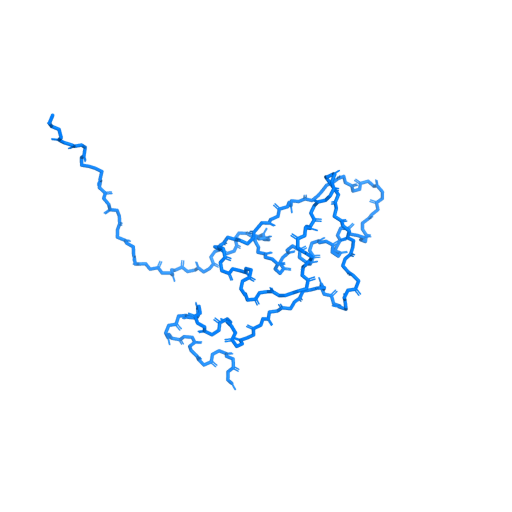1 79 ? 0.940 -8.918 4.489 1.00 91.75 79 GLY A C 1
ATOM 597 O O . GLY A 1 79 ? 0.021 -8.759 5.285 1.00 91.75 79 GLY A O 1
ATOM 598 N N . MET A 1 80 ? 1.487 -7.903 3.814 1.00 91.12 80 MET A N 1
ATOM 599 C CA . MET A 1 80 ? 0.985 -6.522 3.892 1.00 91.12 80 MET A CA 1
ATOM 600 C C . MET A 1 80 ? -0.297 -6.292 3.070 1.00 91.12 80 MET A C 1
ATOM 602 O O . MET A 1 80 ? -0.851 -5.197 3.071 1.00 91.12 80 MET A O 1
ATOM 606 N N . GLY A 1 81 ? -0.768 -7.317 2.353 1.00 93.19 81 GLY A N 1
ATOM 607 C CA . GLY A 1 81 ? -1.963 -7.258 1.519 1.00 93.19 81 GLY A CA 1
ATOM 608 C C . GLY A 1 81 ? -1.777 -6.574 0.159 1.00 93.19 81 GLY A C 1
ATOM 609 O O . GLY A 1 81 ? -2.718 -6.528 -0.635 1.00 93.19 81 GLY A O 1
ATOM 610 N N . VAL A 1 82 ? -0.570 -6.089 -0.126 1.00 93.75 82 VAL A N 1
ATOM 611 C CA . VAL A 1 82 ? -0.178 -5.462 -1.388 1.00 93.75 82 VAL A CA 1
ATOM 612 C C . VAL A 1 82 ? 1.129 -6.054 -1.892 1.00 93.75 82 VAL A C 1
ATOM 614 O O . VAL A 1 82 ? 1.958 -6.479 -1.090 1.00 93.75 82 VAL A O 1
ATOM 617 N N . ASP A 1 83 ? 1.311 -6.050 -3.209 1.00 94.75 83 ASP A N 1
ATOM 618 C CA . ASP A 1 83 ? 2.522 -6.539 -3.866 1.00 94.75 83 ASP A CA 1
ATOM 619 C C . ASP A 1 83 ? 3.030 -5.514 -4.885 1.00 94.75 83 ASP A C 1
ATOM 621 O O . ASP A 1 83 ? 2.247 -4.856 -5.575 1.00 94.75 83 ASP A O 1
ATOM 625 N N . LEU A 1 84 ? 4.355 -5.398 -4.990 1.00 94.06 84 LEU A N 1
ATOM 626 C CA . LEU A 1 84 ? 5.018 -4.690 -6.081 1.00 94.06 84 LEU A CA 1
ATOM 627 C C . LEU A 1 84 ? 5.038 -5.600 -7.316 1.00 94.06 84 LEU A C 1
ATOM 629 O O . LEU A 1 84 ? 5.348 -6.781 -7.197 1.00 94.06 84 LEU A O 1
ATOM 633 N N . VAL A 1 85 ? 4.754 -5.053 -8.497 1.00 95.69 85 VAL A N 1
ATOM 634 C CA . VAL A 1 85 ? 4.758 -5.761 -9.784 1.00 95.69 85 VAL A CA 1
ATOM 635 C C . VAL A 1 85 ? 6.052 -5.422 -10.543 1.00 95.69 85 VAL A C 1
ATOM 637 O O . VAL A 1 85 ? 6.088 -4.398 -11.237 1.00 95.69 85 VAL A O 1
ATOM 640 N N . PRO A 1 86 ? 7.115 -6.256 -10.472 1.00 94.12 86 PRO A N 1
ATOM 641 C CA . PRO A 1 86 ? 8.443 -5.912 -10.997 1.00 94.12 86 PRO A CA 1
ATOM 642 C C . PRO A 1 86 ? 8.435 -5.577 -12.487 1.00 94.12 86 PRO A C 1
ATOM 644 O O . PRO A 1 86 ? 8.993 -4.571 -12.915 1.00 94.12 86 PRO A O 1
ATOM 647 N N . GLU A 1 87 ? 7.704 -6.364 -13.276 1.00 94.75 87 GLU A N 1
ATOM 648 C CA . GLU A 1 87 ? 7.610 -6.185 -14.727 1.00 94.75 87 GLU A CA 1
ATOM 649 C C . GLU A 1 87 ? 7.036 -4.821 -15.128 1.00 94.75 87 GLU A C 1
ATOM 651 O O . GLU A 1 87 ? 7.418 -4.256 -16.151 1.00 94.75 87 GLU A O 1
ATOM 656 N N . LYS A 1 88 ? 6.147 -4.249 -14.307 1.00 95.00 88 LYS A N 1
ATOM 657 C CA . LYS A 1 88 ? 5.620 -2.898 -14.529 1.00 95.00 88 LYS A CA 1
ATOM 658 C C . LYS A 1 88 ? 6.537 -1.829 -13.944 1.00 95.00 88 LYS A C 1
ATOM 660 O O . LYS A 1 88 ? 6.664 -0.764 -14.543 1.00 95.00 88 LYS A O 1
ATOM 665 N N . ALA A 1 89 ? 7.186 -2.114 -12.815 1.00 93.75 89 ALA A N 1
ATOM 666 C CA . ALA A 1 89 ? 8.130 -1.213 -12.161 1.00 93.75 89 ALA A CA 1
ATOM 667 C C . ALA A 1 89 ? 9.357 -0.910 -13.034 1.00 93.75 89 ALA A C 1
ATOM 669 O O . ALA A 1 89 ? 9.815 0.229 -13.050 1.00 93.75 89 ALA A O 1
ATOM 670 N N . LYS A 1 90 ? 9.819 -1.875 -13.846 1.00 93.31 90 LYS A N 1
ATOM 671 C CA . LYS A 1 90 ? 10.968 -1.726 -14.764 1.00 93.31 90 LYS A CA 1
ATOM 672 C C . LYS A 1 90 ? 10.931 -0.463 -15.635 1.00 93.31 90 LYS A C 1
ATOM 674 O O . LYS A 1 90 ? 11.979 0.110 -15.931 1.00 93.31 90 LYS A O 1
ATOM 679 N N . ARG A 1 91 ? 9.744 0.010 -16.039 1.00 93.06 91 ARG A N 1
ATOM 680 C CA . ARG A 1 91 ? 9.605 1.220 -16.876 1.00 93.06 91 ARG A CA 1
ATOM 681 C C . ARG A 1 91 ? 9.908 2.528 -16.131 1.00 93.06 91 ARG A C 1
ATOM 683 O O . ARG A 1 91 ? 10.161 3.531 -16.790 1.00 93.06 91 ARG A O 1
ATOM 690 N N . TYR A 1 92 ? 9.856 2.504 -14.800 1.00 91.94 92 TYR A N 1
ATOM 691 C CA . TYR A 1 92 ? 10.064 3.650 -13.910 1.00 91.94 92 TYR A CA 1
ATOM 692 C C . TYR A 1 92 ? 11.455 3.684 -13.274 1.00 91.94 92 TYR A C 1
ATOM 694 O O . TYR A 1 92 ? 11.785 4.658 -12.603 1.00 91.94 92 TYR A O 1
ATOM 702 N N . LEU A 1 93 ? 12.267 2.648 -13.496 1.00 91.69 93 LEU A N 1
ATOM 703 C CA . LEU A 1 93 ? 13.657 2.616 -13.053 1.00 91.69 93 LEU A CA 1
ATOM 704 C C . LEU A 1 93 ? 14.482 3.667 -13.795 1.00 91.69 93 LEU A C 1
ATOM 706 O O . LEU A 1 93 ? 14.266 3.915 -14.991 1.00 91.69 93 LEU A O 1
ATOM 710 N N . ALA A 1 94 ? 15.444 4.255 -13.084 1.00 92.56 94 ALA A N 1
ATOM 711 C CA . ALA A 1 94 ? 16.483 5.048 -13.715 1.00 92.56 94 ALA A CA 1
ATOM 712 C C . ALA A 1 94 ? 17.311 4.163 -14.658 1.00 92.56 94 ALA A C 1
ATOM 714 O O . ALA A 1 94 ? 17.315 2.936 -14.555 1.00 92.56 94 ALA A O 1
ATOM 715 N N . GLU A 1 95 ? 18.013 4.791 -15.598 1.00 92.81 95 GLU A N 1
ATOM 716 C CA . GLU A 1 95 ? 18.801 4.048 -16.584 1.00 92.81 95 GLU A CA 1
ATOM 717 C C . GLU A 1 95 ? 19.916 3.216 -15.934 1.00 92.81 95 GLU A C 1
ATOM 719 O O . GLU A 1 95 ? 20.185 2.103 -16.377 1.00 92.81 95 GLU A O 1
ATOM 724 N N . ASP A 1 96 ? 20.491 3.716 -14.840 1.00 96.00 96 ASP A N 1
ATOM 725 C CA . ASP A 1 96 ? 21.532 3.018 -14.082 1.00 96.00 96 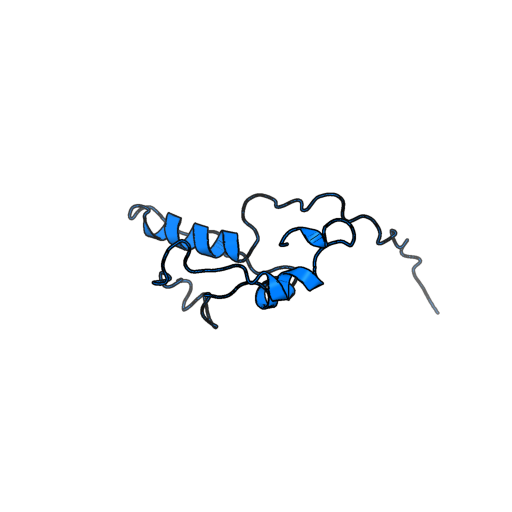ASP A CA 1
ATOM 726 C C . ASP A 1 96 ? 20.980 1.871 -13.209 1.00 96.00 96 ASP A C 1
ATOM 728 O O . ASP A 1 96 ? 21.762 1.061 -12.727 1.00 96.00 96 ASP A O 1
ATOM 732 N N . ASP A 1 97 ? 19.653 1.769 -13.042 1.00 94.88 97 ASP A N 1
ATOM 733 C CA . ASP A 1 97 ? 18.984 0.764 -12.197 1.00 94.88 97 ASP A CA 1
ATOM 734 C C . ASP A 1 97 ? 18.274 -0.328 -13.021 1.00 94.88 97 ASP A C 1
ATOM 736 O O . ASP A 1 97 ? 17.462 -1.090 -12.495 1.00 94.88 97 ASP A O 1
ATOM 740 N N . ARG A 1 98 ? 18.502 -0.396 -14.339 1.00 90.00 98 ARG A N 1
ATOM 741 C CA . ARG A 1 98 ? 17.732 -1.266 -15.254 1.00 90.00 98 ARG A CA 1
ATOM 742 C C . ARG A 1 98 ? 17.794 -2.755 -14.917 1.00 90.00 98 ARG A C 1
ATOM 744 O O . ARG A 1 98 ? 16.855 -3.469 -15.262 1.00 90.00 98 ARG A O 1
ATOM 751 N N . ASP A 1 99 ? 18.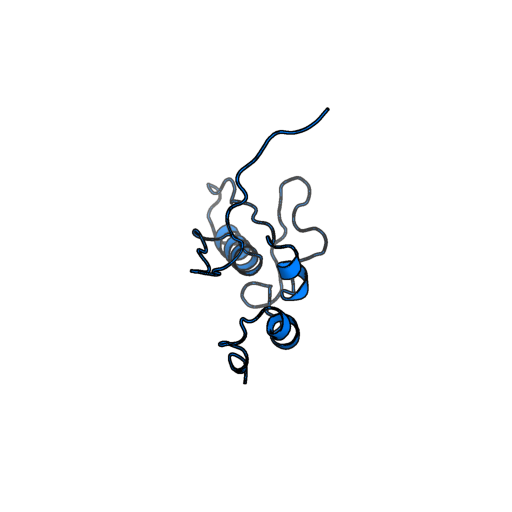858 -3.195 -14.259 1.00 92.25 99 ASP A N 1
ATOM 752 C CA . ASP A 1 99 ? 19.108 -4.577 -13.852 1.00 92.25 99 ASP A CA 1
ATOM 753 C C . ASP A 1 99 ? 18.625 -4.897 -12.424 1.00 92.25 99 ASP A C 1
ATOM 755 O O . ASP A 1 99 ? 18.808 -6.015 -11.958 1.00 92.25 99 ASP A O 1
ATOM 759 N N . PHE A 1 100 ? 17.945 -3.970 -11.732 1.00 93.88 100 PHE A N 1
ATOM 760 C CA . PHE A 1 100 ? 17.515 -4.149 -10.334 1.00 93.88 100 PHE A CA 1
ATOM 761 C C . PHE A 1 100 ? 16.675 -5.418 -10.074 1.00 93.88 100 PHE A C 1
ATOM 763 O O . PHE A 1 100 ? 16.689 -5.957 -8.967 1.00 93.88 100 PHE A O 1
ATOM 770 N N . PHE A 1 101 ? 15.911 -5.877 -11.071 1.00 89.56 101 PHE A N 1
ATOM 771 C CA . PHE A 1 101 ? 15.019 -7.041 -10.963 1.00 89.56 101 PHE A CA 1
ATOM 772 C C . PHE A 1 101 ? 15.507 -8.287 -11.724 1.00 89.56 101 PHE A C 1
ATOM 774 O O . PHE A 1 101 ? 14.743 -9.254 -11.804 1.00 89.56 101 PHE A O 1
ATOM 781 N N . ASP A 1 102 ? 16.705 -8.258 -12.313 1.00 88.69 102 ASP A N 1
ATOM 782 C CA . ASP A 1 102 ? 17.304 -9.401 -13.022 1.00 88.69 102 ASP A CA 1
ATOM 783 C C . ASP A 1 102 ? 18.173 -10.261 -12.079 1.00 88.69 102 ASP A C 1
ATOM 785 O O . ASP A 1 102 ? 18.206 -11.501 -12.281 1.00 88.69 102 ASP A O 1
#

Radius of gyration: 18.21 Å; chains: 1; bounding box: 39×55×45 Å

InterPro domains:
  IPR036849 Enolase-like, C-terminal domain superfamily [G3DSA:3.20.20.120] (9-101)
  IPR036849 Enolase-like, C-terminal domain superfamily [SSF51604] (26-95)